Protein AF-A0A804U5Q6-F1 (afdb_monomer_lite)

Secondary structure (DSSP, 8-state):
---SHHHHHHHHHHHHHHH-GGGSHHHHHHHHHHHHHHHHHHHHHHHHHHHHHHHHHS--

Sequence (60 aa):
MPHGISGTFHFMIVFQAEHNILMHPFNMLGFAGNLFFILLSGVTFFWKRLLCFPLKELWA

Foldseek 3Di:
DDPDPVRVVVCVVVCCVPPVVCPPPVVVVVVVVVVVVVVVVVVVVVVCCVVVVVVVVVVD

Structure (mmCIF, N/CA/C/O backbone):
data_AF-A0A804U5Q6-F1
#
_entry.id   AF-A0A804U5Q6-F1
#
loop_
_atom_site.group_PDB
_atom_site.id
_atom_site.type_symbol
_atom_site.label_atom_id
_atom_site.label_alt_id
_atom_site.label_comp_id
_atom_site.label_asym_id
_atom_site.label_entity_id
_atom_site.label_seq_id
_atom_site.pdbx_PDB_ins_code
_atom_site.Cartn_x
_atom_site.Cartn_y
_atom_site.Cartn_z
_atom_site.occupancy
_atom_site.B_iso_or_equiv
_atom_site.auth_seq_id
_atom_site.auth_comp_id
_atom_site.auth_asym_id
_atom_site.auth_atom_id
_atom_site.pdbx_PDB_model_num
ATOM 1 N N . MET A 1 1 ? 0.826 7.507 -18.744 1.00 69.88 1 MET A N 1
ATOM 2 C CA . MET A 1 1 ? 0.106 6.699 -17.735 1.00 69.88 1 MET A CA 1
ATOM 3 C C . MET A 1 1 ? -0.966 5.885 -18.451 1.00 69.88 1 MET A C 1
ATOM 5 O O . MET A 1 1 ? -1.599 6.442 -19.343 1.00 69.88 1 MET A O 1
ATOM 9 N N . PRO A 1 2 ? -1.121 4.586 -18.154 1.00 71.88 2 PRO A N 1
ATOM 10 C CA . PRO A 1 2 ? -2.148 3.747 -18.772 1.00 71.88 2 PRO A CA 1
ATOM 11 C C . PRO A 1 2 ? -3.550 4.135 -18.265 1.00 71.88 2 PRO A C 1
ATOM 13 O O . PRO A 1 2 ? -3.749 4.298 -17.067 1.00 71.88 2 PRO A O 1
ATOM 16 N N . HIS A 1 3 ? -4.526 4.284 -19.166 1.00 76.75 3 HIS A N 1
ATOM 17 C CA . HIS A 1 3 ? -5.880 4.785 -18.855 1.00 76.75 3 HIS A CA 1
ATOM 18 C C . HIS A 1 3 ? -6.914 3.664 -18.644 1.00 76.75 3 HIS A C 1
ATOM 20 O O . HIS A 1 3 ? -8.064 3.770 -19.060 1.00 76.75 3 HIS A O 1
ATOM 26 N N . GLY A 1 4 ? -6.516 2.564 -18.007 1.00 88.44 4 GLY A N 1
ATOM 27 C CA . GLY A 1 4 ? -7.414 1.444 -17.735 1.00 88.44 4 GLY A CA 1
ATOM 28 C C . GLY A 1 4 ? -6.864 0.51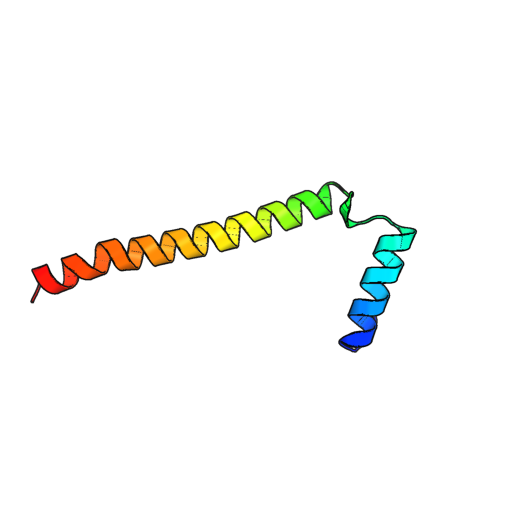4 -16.664 1.00 88.44 4 GLY A C 1
ATOM 29 O O . GLY A 1 4 ? -5.653 0.412 -16.497 1.00 88.44 4 GLY A O 1
ATOM 30 N N . ILE A 1 5 ? -7.756 -0.192 -15.965 1.00 85.25 5 ILE A N 1
ATOM 31 C CA . ILE A 1 5 ? -7.430 -1.064 -14.822 1.00 85.25 5 ILE A CA 1
ATOM 32 C C . ILE A 1 5 ? -6.359 -2.101 -15.203 1.00 85.25 5 ILE A C 1
ATOM 34 O O . ILE A 1 5 ? -5.331 -2.210 -14.540 1.00 85.25 5 ILE A O 1
ATOM 38 N N . SER A 1 6 ? -6.551 -2.802 -16.326 1.00 88.88 6 SER A N 1
ATOM 39 C CA . SER A 1 6 ? -5.577 -3.767 -16.859 1.00 88.88 6 SER A CA 1
ATOM 40 C C . SER A 1 6 ? -4.247 -3.112 -17.261 1.00 88.88 6 SER A C 1
ATOM 42 O O . SER A 1 6 ? -3.182 -3.667 -16.998 1.00 88.88 6 SER A O 1
ATOM 44 N N . GLY A 1 7 ? -4.290 -1.901 -17.824 1.00 88.75 7 GLY A N 1
ATOM 45 C CA . GLY A 1 7 ? -3.087 -1.157 -18.193 1.00 88.75 7 GLY A CA 1
ATOM 46 C C . GLY A 1 7 ? -2.263 -0.730 -16.975 1.00 88.75 7 GLY A C 1
ATOM 47 O O . GLY A 1 7 ? -1.035 -0.784 -17.024 1.00 88.75 7 GLY A O 1
ATOM 48 N N . THR A 1 8 ? -2.918 -0.370 -15.868 1.00 90.56 8 THR A N 1
ATOM 49 C CA . THR A 1 8 ? -2.249 -0.043 -14.601 1.00 90.56 8 THR A CA 1
ATOM 50 C C . THR A 1 8 ? -1.586 -1.273 -13.989 1.00 90.56 8 THR A C 1
ATOM 52 O O . THR A 1 8 ? -0.422 -1.193 -13.604 1.00 90.56 8 THR A O 1
ATOM 55 N N . PHE A 1 9 ? -2.261 -2.428 -13.975 1.00 91.38 9 PHE A N 1
ATOM 56 C CA . PHE A 1 9 ? -1.658 -3.679 -13.499 1.00 91.38 9 PHE A CA 1
ATOM 57 C C . PHE A 1 9 ? -0.461 -4.112 -14.352 1.00 91.38 9 PHE A C 1
ATOM 59 O O . PHE A 1 9 ? 0.582 -4.463 -13.805 1.00 91.38 9 PHE A O 1
ATOM 66 N N . HIS A 1 10 ? -0.573 -4.032 -15.680 1.00 89.75 10 HIS A N 1
ATOM 67 C CA . HIS A 1 10 ? 0.527 -4.368 -16.585 1.00 89.75 10 HIS A CA 1
ATOM 68 C C . HIS A 1 10 ? 1.742 -3.453 -16.369 1.00 89.75 10 HIS A C 1
ATOM 70 O O . HIS A 1 10 ? 2.870 -3.930 -16.263 1.00 89.75 10 HIS A O 1
ATOM 76 N N . PHE A 1 11 ? 1.512 -2.145 -16.218 1.00 91.94 11 PHE A N 1
ATOM 77 C CA . PHE A 1 11 ? 2.572 -1.194 -1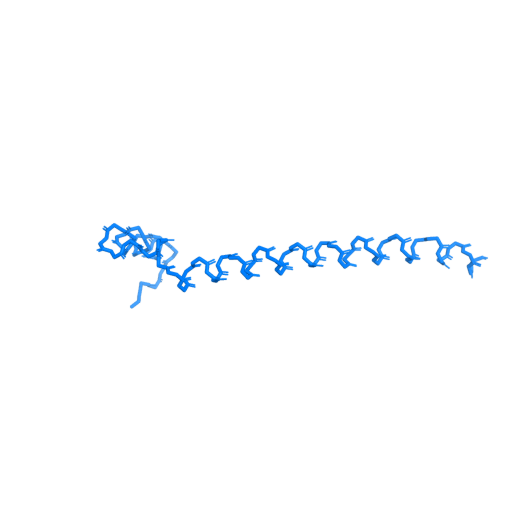5.889 1.00 91.94 11 PHE A CA 1
ATOM 78 C C . PHE A 1 11 ? 3.226 -1.502 -14.539 1.00 91.94 11 PHE A C 1
ATOM 80 O O . PHE A 1 11 ? 4.448 -1.519 -14.456 1.00 91.94 11 PHE A O 1
ATOM 87 N N . MET A 1 12 ? 2.445 -1.795 -13.496 1.00 90.44 12 MET A N 1
ATOM 88 C CA . MET A 1 12 ? 2.987 -2.130 -12.175 1.00 90.44 12 MET A CA 1
ATOM 89 C C . MET A 1 12 ? 3.858 -3.394 -12.203 1.00 90.44 12 MET A C 1
ATOM 91 O O . MET A 1 12 ? 4.887 -3.423 -11.535 1.00 90.44 12 MET A O 1
ATOM 95 N N . ILE A 1 13 ? 3.493 -4.410 -12.992 1.00 91.75 13 ILE A N 1
ATOM 96 C CA . ILE A 1 13 ? 4.267 -5.657 -13.121 1.00 91.75 13 ILE A CA 1
ATOM 97 C C . ILE A 1 13 ? 5.582 -5.418 -13.870 1.00 91.75 13 ILE A C 1
ATOM 99 O O . ILE A 1 13 ? 6.638 -5.826 -13.390 1.00 91.75 13 ILE A O 1
ATOM 103 N N . VAL A 1 14 ? 5.541 -4.728 -15.014 1.00 91.75 14 VAL A N 1
ATOM 104 C CA . VAL A 1 14 ? 6.752 -4.411 -15.793 1.00 91.75 14 VAL A CA 1
ATOM 105 C C . VAL A 1 14 ? 7.677 -3.488 -15.000 1.00 91.75 14 VAL A C 1
ATOM 107 O O . VAL A 1 14 ? 8.877 -3.729 -14.911 1.00 91.75 14 VAL A O 1
ATOM 110 N N . PHE A 1 15 ? 7.119 -2.477 -14.334 1.00 91.56 15 PHE A N 1
ATOM 111 C CA . PHE A 1 15 ? 7.891 -1.550 -13.514 1.00 91.56 15 PHE A CA 1
ATOM 112 C C . PHE A 1 15 ? 8.519 -2.242 -12.297 1.00 91.56 15 PHE A C 1
ATOM 114 O O . PHE A 1 15 ? 9.659 -1.955 -11.940 1.00 91.56 15 PHE A O 1
ATOM 121 N N . GLN A 1 16 ? 7.819 -3.206 -11.694 1.00 90.31 16 GLN A N 1
ATOM 122 C CA . GLN A 1 16 ? 8.387 -4.055 -10.653 1.00 90.31 16 GLN A CA 1
ATOM 123 C C . GLN A 1 16 ? 9.522 -4.943 -11.185 1.00 90.31 16 GLN A C 1
ATOM 125 O O . GLN A 1 16 ? 10.529 -5.091 -10.497 1.00 90.31 16 GLN A O 1
ATOM 130 N N . ALA A 1 17 ? 9.391 -5.512 -12.384 1.00 90.88 17 ALA A N 1
ATOM 131 C CA . ALA A 1 17 ? 10.426 -6.355 -12.982 1.00 90.88 17 ALA A CA 1
ATOM 132 C C . ALA A 1 17 ? 11.691 -5.565 -13.364 1.00 90.88 17 ALA A C 1
ATOM 134 O O . ALA A 1 17 ? 12.798 -6.058 -13.169 1.00 90.88 17 ALA A O 1
ATOM 135 N N . GLU A 1 18 ? 11.537 -4.339 -13.865 1.00 89.88 18 GLU A N 1
ATOM 136 C CA . GLU A 1 18 ? 12.664 -3.515 -14.322 1.00 89.88 18 GLU A CA 1
ATOM 137 C C . GLU A 1 18 ? 13.310 -2.677 -13.209 1.00 89.88 18 GLU A C 1
ATOM 139 O O . GLU A 1 18 ? 14.519 -2.464 -13.228 1.00 89.88 18 GLU A O 1
ATOM 144 N N . HIS A 1 19 ? 12.530 -2.202 -12.231 1.00 91.31 19 HIS A N 1
ATOM 145 C CA . HIS A 1 19 ? 13.001 -1.236 -11.225 1.00 91.31 19 HIS A CA 1
ATOM 146 C C . HIS A 1 19 ? 12.951 -1.771 -9.789 1.00 91.31 19 HIS A C 1
ATOM 148 O O . HIS A 1 19 ? 13.369 -1.079 -8.862 1.00 91.31 19 HIS A O 1
ATOM 154 N N . ASN A 1 20 ? 12.432 -2.988 -9.586 1.00 90.31 20 ASN A N 1
ATOM 155 C CA . ASN A 1 20 ? 12.307 -3.646 -8.285 1.00 90.31 20 ASN A CA 1
ATOM 156 C C . ASN A 1 20 ? 11.721 -2.740 -7.182 1.00 90.31 20 ASN A C 1
ATOM 158 O O . ASN A 1 20 ? 12.228 -2.687 -6.059 1.00 90.31 20 ASN A O 1
ATOM 162 N N . ILE A 1 21 ? 10.652 -2.000 -7.499 1.00 88.50 21 ILE A N 1
ATOM 163 C CA . ILE A 1 21 ? 10.133 -0.948 -6.615 1.00 88.50 21 ILE A CA 1
ATOM 164 C C . ILE A 1 21 ? 9.684 -1.465 -5.236 1.00 88.50 21 ILE A C 1
ATOM 166 O O . ILE A 1 21 ? 9.792 -0.723 -4.265 1.00 88.50 21 ILE A O 1
ATOM 170 N N . LEU A 1 22 ? 9.268 -2.729 -5.105 1.00 86.94 22 LEU A N 1
ATOM 171 C CA . LEU A 1 22 ? 8.955 -3.362 -3.813 1.00 86.94 22 LEU A CA 1
ATOM 172 C C . LEU A 1 22 ? 10.128 -3.344 -2.821 1.00 86.94 22 LEU A C 1
ATOM 174 O O . LEU A 1 22 ? 9.903 -3.282 -1.616 1.00 86.94 22 LEU A O 1
ATOM 178 N N . MET A 1 23 ? 11.369 -3.375 -3.309 1.00 89.56 23 MET A N 1
ATOM 179 C CA . MET A 1 23 ? 12.566 -3.331 -2.462 1.00 89.56 23 MET A CA 1
ATOM 180 C C . MET A 1 23 ? 13.055 -1.904 -2.201 1.00 89.56 23 MET A C 1
ATOM 182 O O . MET A 1 23 ? 14.027 -1.701 -1.475 1.00 89.56 23 MET A O 1
ATOM 186 N N . HIS A 1 24 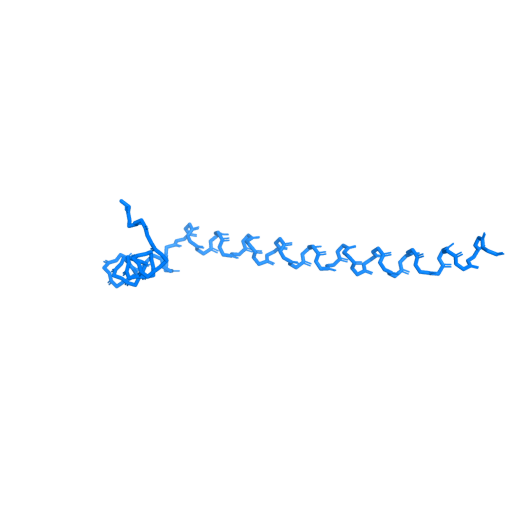? 12.397 -0.899 -2.781 1.00 91.50 24 HIS A N 1
ATOM 187 C CA . HIS A 1 24 ? 12.780 0.486 -2.591 1.00 91.50 24 HIS A CA 1
ATOM 188 C C . HIS A 1 24 ? 12.341 0.977 -1.199 1.00 91.50 24 HIS A C 1
ATOM 190 O O . HIS A 1 24 ? 11.172 0.819 -0.832 1.00 91.50 24 HIS A O 1
ATOM 196 N N . PRO A 1 25 ? 13.217 1.645 -0.429 1.00 87.69 25 PRO A N 1
ATOM 197 C CA . PRO A 1 25 ? 12.926 2.046 0.949 1.00 87.69 25 PRO A CA 1
ATOM 198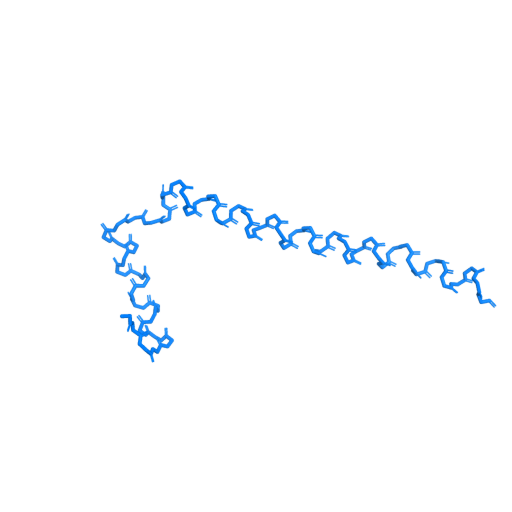 C C . PRO A 1 25 ? 11.689 2.947 1.066 1.00 87.69 25 PRO A C 1
ATOM 200 O O . PRO A 1 25 ? 10.907 2.803 2.001 1.00 87.69 25 PRO A O 1
ATOM 203 N N . PHE A 1 26 ? 11.437 3.820 0.085 1.00 92.56 26 PHE A N 1
ATOM 204 C CA . PHE A 1 26 ? 10.213 4.631 0.072 1.00 92.56 26 PHE A CA 1
ATOM 205 C C . PHE A 1 26 ? 8.937 3.806 -0.155 1.00 92.56 26 PHE A C 1
ATOM 207 O O . PHE A 1 26 ? 7.889 4.157 0.382 1.00 92.56 26 PHE A O 1
ATOM 214 N N . ASN A 1 27 ? 9.009 2.706 -0.913 1.00 89.75 27 ASN A N 1
ATOM 215 C CA . ASN A 1 27 ? 7.870 1.807 -1.100 1.00 89.75 27 ASN A CA 1
ATOM 216 C C . ASN A 1 27 ? 7.575 1.035 0.195 1.00 89.75 27 ASN A C 1
ATOM 218 O O . ASN A 1 27 ? 6.428 0.994 0.634 1.00 89.75 27 ASN A O 1
ATOM 222 N N . MET A 1 28 ? 8.619 0.535 0.865 1.00 92.25 28 MET A N 1
ATOM 223 C CA . MET A 1 28 ? 8.494 -0.127 2.167 1.00 92.25 28 MET A CA 1
ATOM 224 C C . MET A 1 28 ? 7.919 0.802 3.245 1.00 92.25 28 MET A C 1
ATOM 226 O O . MET A 1 28 ? 7.037 0.389 3.997 1.00 92.25 28 MET A O 1
ATOM 230 N N . LEU A 1 29 ? 8.348 2.068 3.289 1.00 93.38 29 LEU A N 1
ATOM 231 C CA . LEU A 1 29 ? 7.770 3.073 4.190 1.00 93.38 29 LEU A CA 1
ATOM 232 C C . LEU A 1 29 ? 6.295 3.354 3.871 1.00 93.38 29 LEU A C 1
ATOM 234 O O . LEU A 1 29 ? 5.473 3.416 4.786 1.00 93.38 29 LEU A O 1
ATOM 238 N N . GLY A 1 30 ? 5.941 3.476 2.588 1.00 92.50 30 GLY A N 1
ATOM 239 C CA . GLY A 1 30 ? 4.552 3.653 2.155 1.00 92.50 30 GLY A CA 1
ATOM 240 C C . GLY A 1 30 ? 3.656 2.470 2.537 1.00 92.50 30 GLY A C 1
ATOM 241 O O . GLY A 1 30 ? 2.550 2.669 3.043 1.00 92.50 30 GLY A O 1
ATOM 242 N N . PHE A 1 31 ? 4.145 1.240 2.368 1.00 92.75 31 PHE A N 1
ATOM 243 C CA . PHE A 1 31 ? 3.425 0.028 2.761 1.00 92.75 31 PHE A CA 1
ATOM 244 C C . PHE A 1 31 ? 3.250 -0.073 4.282 1.00 92.75 31 PHE A C 1
ATOM 246 O O . PHE A 1 31 ? 2.141 -0.330 4.757 1.00 92.75 31 PHE A O 1
ATOM 253 N N . ALA A 1 32 ? 4.311 0.192 5.051 1.00 95.19 32 ALA A N 1
ATOM 254 C CA . ALA A 1 32 ? 4.254 0.210 6.511 1.00 95.19 32 ALA A CA 1
ATOM 255 C C . ALA A 1 32 ? 3.272 1.274 7.032 1.00 95.19 32 ALA A C 1
ATOM 257 O O . ALA A 1 32 ? 2.478 0.993 7.931 1.00 95.19 32 ALA A O 1
ATOM 258 N N . GLY A 1 33 ? 3.266 2.467 6.428 1.00 95.44 33 GLY A N 1
ATOM 259 C CA . GLY A 1 33 ? 2.316 3.532 6.752 1.00 95.44 33 GLY A CA 1
ATOM 260 C C . GLY A 1 33 ? 0.864 3.147 6.457 1.00 95.44 33 GLY A C 1
ATOM 261 O O . GLY A 1 33 ? -0.009 3.353 7.300 1.00 95.44 33 GLY A O 1
ATOM 262 N N . ASN A 1 34 ? 0.605 2.526 5.304 1.00 94.31 34 ASN A N 1
ATOM 263 C CA . ASN A 1 34 ? -0.730 2.041 4.951 1.00 94.31 34 ASN A CA 1
ATOM 264 C C . ASN A 1 34 ? -1.221 0.950 5.920 1.00 94.31 34 ASN A C 1
ATOM 266 O O . ASN A 1 34 ? -2.356 1.004 6.396 1.00 94.31 34 ASN A O 1
ATOM 270 N N . LEU A 1 35 ? -0.353 -0.006 6.267 1.00 95.69 35 LEU A N 1
ATOM 271 C CA . LEU A 1 35 ? -0.672 -1.059 7.233 1.00 95.69 35 LEU A CA 1
ATOM 272 C C . LEU A 1 35 ? -0.978 -0.481 8.621 1.00 95.69 35 LEU A C 1
ATOM 274 O O . LEU A 1 35 ? -1.968 -0.859 9.248 1.00 95.69 35 LEU A O 1
ATOM 278 N N . PHE A 1 36 ? -0.155 0.459 9.086 1.00 95.31 36 PHE A N 1
ATOM 279 C CA . PHE A 1 36 ? -0.347 1.129 10.369 1.00 95.31 36 PHE A CA 1
ATOM 280 C C . PHE A 1 36 ? -1.665 1.908 10.417 1.00 95.31 36 PHE A C 1
ATOM 282 O O . PHE A 1 36 ? -2.402 1.814 11.398 1.00 95.31 36 PHE A O 1
ATOM 289 N N . PHE A 1 37 ? -2.003 2.626 9.345 1.00 94.38 37 PHE A N 1
ATOM 290 C CA . PHE A 1 37 ? -3.255 3.373 9.260 1.00 94.38 37 PHE A CA 1
ATOM 291 C C . PHE A 1 37 ? -4.485 2.457 9.321 1.00 94.38 37 PHE A C 1
ATOM 293 O O . PHE A 1 37 ? -5.411 2.719 10.092 1.00 94.38 37 PHE A O 1
ATOM 300 N N . ILE A 1 38 ? -4.480 1.349 8.571 1.00 96.06 38 ILE A N 1
ATOM 301 C CA . ILE A 1 38 ? -5.563 0.356 8.608 1.00 96.06 38 ILE A CA 1
ATOM 302 C C . ILE A 1 38 ? -5.698 -0.227 10.018 1.00 96.06 38 ILE A C 1
ATOM 304 O O . ILE A 1 38 ? -6.803 -0.262 10.564 1.00 96.06 38 ILE A O 1
ATOM 308 N N . LEU A 1 39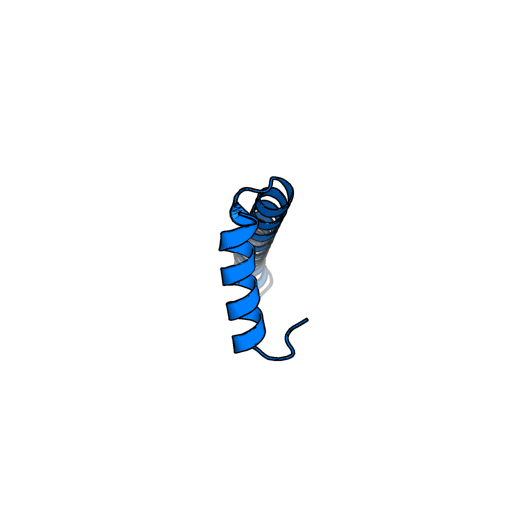 ? -4.582 -0.612 10.642 1.00 95.19 39 LEU A N 1
ATOM 309 C CA . LEU A 1 39 ? -4.578 -1.155 11.999 1.00 95.19 39 LEU A CA 1
ATOM 310 C C . LEU A 1 39 ? -5.144 -0.150 13.012 1.00 95.19 39 LEU A C 1
ATOM 312 O O . LEU A 1 39 ? -6.023 -0.504 13.797 1.00 95.19 39 LEU A O 1
ATOM 316 N N . LEU A 1 40 ? -4.701 1.110 12.969 1.00 93.81 40 LEU A N 1
ATOM 317 C CA . LEU A 1 40 ? -5.220 2.163 13.843 1.00 93.81 40 LEU A CA 1
ATOM 318 C C . LEU A 1 40 ? -6.710 2.432 13.611 1.00 93.81 40 LEU A C 1
ATOM 320 O O . LEU A 1 40 ? -7.451 2.628 14.577 1.00 93.81 40 LEU A O 1
ATOM 324 N N . SER A 1 41 ? -7.181 2.413 12.362 1.00 91.62 41 SER A N 1
ATOM 325 C CA . SER A 1 41 ? -8.612 2.561 12.068 1.00 91.62 41 SER A CA 1
ATOM 326 C C . SER A 1 41 ? -9.440 1.422 12.683 1.00 91.62 41 SER A C 1
ATOM 328 O O . SER A 1 41 ? -10.474 1.671 13.303 1.00 91.62 41 SER A O 1
ATOM 330 N N . GLY A 1 42 ? -8.941 0.183 12.627 1.00 92.88 42 GLY A N 1
ATOM 331 C CA . GLY A 1 42 ? -9.574 -0.969 13.267 1.00 92.88 42 GLY A CA 1
ATOM 332 C C . GLY A 1 42 ? -9.572 -0.868 14.792 1.00 92.88 42 GLY A C 1
ATOM 333 O O . GLY A 1 42 ? -10.605 -1.072 15.428 1.00 92.88 42 GLY A O 1
ATOM 334 N N . VAL A 1 43 ? -8.442 -0.478 15.387 1.00 92.81 43 VAL A N 1
ATOM 335 C CA . VAL A 1 43 ? -8.302 -0.281 16.837 1.00 92.81 43 VAL A CA 1
ATOM 336 C C . VAL A 1 43 ? -9.247 0.817 17.324 1.00 92.81 43 VAL A C 1
ATOM 338 O O . VAL A 1 43 ? -10.000 0.606 18.269 1.00 92.81 43 VAL A O 1
ATOM 341 N N . THR A 1 44 ? -9.287 1.972 16.660 1.00 86.75 44 THR A N 1
ATOM 342 C CA . THR A 1 44 ? -10.192 3.073 17.035 1.00 86.75 44 THR A CA 1
ATOM 343 C C . THR A 1 44 ? -11.669 2.708 16.882 1.00 86.75 44 THR A C 1
ATOM 345 O O . THR A 1 44 ? -12.476 3.079 17.739 1.00 86.75 44 THR A O 1
ATOM 348 N N . PHE A 1 45 ? -12.040 1.947 15.849 1.00 87.06 45 PHE A N 1
ATOM 349 C CA . PHE A 1 45 ? -13.399 1.423 15.697 1.00 87.06 45 PHE A CA 1
ATOM 350 C C . PHE A 1 45 ? -13.751 0.418 16.804 1.00 87.06 45 PHE A C 1
ATOM 352 O O . PHE A 1 45 ? -14.827 0.498 17.401 1.00 87.06 45 PHE A O 1
ATOM 359 N N . PHE A 1 46 ? -12.819 -0.473 17.140 1.00 88.31 46 PHE A N 1
ATOM 360 C CA . PHE A 1 46 ? -12.962 -1.444 18.221 1.00 88.31 46 PHE A CA 1
ATOM 361 C C . PHE A 1 46 ? -13.124 -0.768 19.589 1.00 88.31 46 PHE A C 1
ATOM 363 O O . PHE A 1 46 ? -14.054 -1.093 20.325 1.00 88.31 46 PHE A O 1
ATOM 370 N N . TRP A 1 47 ? -12.308 0.243 19.901 1.00 78.62 47 TRP A N 1
ATOM 371 C CA . TRP A 1 47 ? -12.437 1.036 21.129 1.00 78.62 47 TRP A CA 1
ATOM 372 C C . TRP A 1 47 ? -13.757 1.799 21.196 1.00 78.62 47 TRP A C 1
ATOM 374 O O . TRP A 1 47 ? -14.403 1.801 22.240 1.00 78.62 47 TRP A O 1
ATOM 384 N N . LYS A 1 48 ? -14.207 2.409 20.092 1.00 82.12 48 LYS A N 1
ATOM 385 C CA . LYS A 1 48 ? -15.535 3.044 20.038 1.00 82.12 48 LYS A CA 1
ATOM 386 C C . LYS A 1 48 ? -16.646 2.030 20.292 1.00 82.12 48 LYS A C 1
ATOM 388 O O . LYS A 1 48 ? -17.595 2.350 21.000 1.00 82.12 48 LYS A O 1
ATOM 393 N N . ARG A 1 49 ? -16.529 0.805 19.770 1.00 80.81 49 ARG A N 1
ATOM 394 C CA . ARG A 1 49 ? -17.493 -0.265 20.049 1.00 80.81 49 ARG A CA 1
ATOM 395 C C . ARG A 1 49 ? -17.449 -0.698 21.515 1.00 80.81 49 ARG A C 1
ATOM 397 O O . ARG A 1 49 ? -18.510 -0.823 22.108 1.00 80.81 49 ARG A O 1
ATOM 404 N N . LEU A 1 50 ? -16.271 -0.879 22.104 1.00 81.75 50 LEU A N 1
ATOM 405 C CA . LEU A 1 50 ? -16.127 -1.305 23.499 1.00 81.75 50 LEU A CA 1
ATOM 406 C C . LEU A 1 50 ? -16.519 -0.238 24.520 1.00 81.75 50 LEU A C 1
ATOM 408 O O . LEU A 1 50 ? -17.062 -0.588 25.558 1.00 81.75 50 LEU A O 1
ATOM 412 N N . LEU A 1 51 ? -16.250 1.040 24.254 1.00 77.31 51 LEU A N 1
ATOM 413 C CA . LEU A 1 51 ? -16.574 2.125 25.181 1.00 77.31 51 LEU A CA 1
ATOM 414 C C . LEU A 1 51 ? -18.025 2.579 25.014 1.00 77.31 51 LEU A C 1
ATOM 416 O O . LEU A 1 51 ? -18.729 2.733 26.004 1.00 77.31 51 LEU A O 1
ATOM 420 N N . CYS A 1 52 ? -18.524 2.745 23.785 1.00 66.94 52 CYS A N 1
ATOM 421 C CA . CYS A 1 52 ? -19.892 3.230 23.582 1.00 66.94 52 CYS A CA 1
ATOM 422 C C . CYS A 1 52 ? -20.974 2.158 23.768 1.00 66.94 52 CYS A C 1
ATOM 424 O O . CYS A 1 52 ? -22.133 2.532 23.902 1.00 66.94 52 CYS A O 1
ATOM 426 N N . PHE A 1 53 ? -20.655 0.860 23.744 1.00 65.50 53 PHE A N 1
ATOM 427 C CA . PHE A 1 53 ? -21.653 -0.191 23.978 1.00 65.50 53 PHE A CA 1
ATOM 428 C C . PHE A 1 53 ? -22.128 -0.247 25.446 1.00 65.50 53 PHE A C 1
ATOM 430 O O . PHE A 1 53 ? -23.326 -0.100 25.658 1.00 65.50 53 PHE A O 1
ATOM 437 N N . PRO A 1 54 ? -21.254 -0.330 26.469 1.00 63.66 54 PRO A N 1
ATOM 438 C CA . PRO A 1 54 ? -21.688 -0.325 27.867 1.00 63.66 54 PRO A CA 1
ATOM 439 C C . PRO A 1 54 ? -22.149 1.058 28.350 1.00 63.66 54 PRO A C 1
ATOM 441 O O . PRO A 1 54 ? -23.027 1.133 29.198 1.00 63.66 54 PRO A O 1
ATOM 444 N N . LEU A 1 55 ? -21.613 2.162 27.808 1.00 62.38 55 LEU A N 1
ATOM 445 C CA . LEU A 1 55 ? -22.032 3.521 28.194 1.00 62.38 55 LEU A CA 1
ATOM 446 C C . LEU A 1 55 ? -23.451 3.877 27.729 1.00 62.38 55 LEU A C 1
ATOM 448 O O . LEU A 1 55 ? -24.097 4.701 28.368 1.00 62.38 55 LEU A O 1
ATOM 452 N N . LYS A 1 56 ? -23.934 3.277 26.634 1.00 60.75 56 LYS A N 1
ATOM 453 C CA . LYS A 1 56 ? -25.314 3.469 26.162 1.00 60.75 56 LYS A CA 1
ATOM 454 C C . LYS A 1 56 ? -26.335 2.735 27.031 1.00 60.75 56 LYS A C 1
ATOM 456 O O . LYS A 1 56 ? -27.403 3.280 27.255 1.00 60.75 56 LYS A O 1
ATOM 461 N N . GLU A 1 57 ? -25.982 1.556 27.539 1.00 58.59 57 GLU A N 1
ATOM 462 C CA . GLU A 1 57 ? -26.813 0.786 28.479 1.00 58.59 57 GLU A CA 1
ATOM 463 C C . GLU A 1 57 ? -26.814 1.400 29.890 1.00 58.59 57 GLU A C 1
ATOM 465 O O . GLU A 1 57 ? -27.751 1.203 30.648 1.00 58.59 57 GLU A O 1
ATOM 470 N N . LEU A 1 58 ? -25.774 2.160 30.256 1.00 60.47 58 LEU A N 1
ATOM 471 C CA . LEU A 1 58 ? -25.671 2.819 31.568 1.00 60.47 58 LEU A CA 1
ATOM 472 C C . LEU A 1 58 ? -26.476 4.126 31.679 1.00 60.47 58 LEU A C 1
ATOM 474 O O . LEU A 1 58 ? -26.662 4.634 32.781 1.00 60.47 58 LEU A O 1
ATOM 478 N N . TRP A 1 59 ? -26.879 4.697 30.542 1.00 53.53 59 TRP A N 1
ATOM 479 C CA . TRP A 1 59 ? -27.668 5.931 30.440 1.00 53.53 59 TRP A CA 1
ATOM 480 C C . TRP A 1 59 ? -29.089 5.687 29.892 1.00 53.53 59 TRP A C 1
ATOM 482 O O . TRP A 1 59 ? -29.790 6.655 29.589 1.00 53.53 59 TRP A O 1
ATOM 492 N N . ALA A 1 60 ? -29.496 4.420 29.756 1.00 55.28 60 ALA A N 1
ATOM 493 C CA . ALA A 1 60 ? -30.874 3.989 29.509 1.00 55.28 60 ALA A CA 1
ATOM 494 C C . ALA A 1 60 ? -31.522 3.550 30.830 1.00 55.28 60 ALA A C 1
ATOM 496 O O . ALA A 1 60 ? -32.737 3.803 30.987 1.00 55.28 60 ALA A O 1
#

Radius of gyration: 20.26 Å; chains: 1; bounding box: 44×13×50 Å

pLDDT: mean 84.86, std 11.58, range [53.53, 96.06]

Organism: Musa acuminata subsp. malaccensis (NCBI:txid214687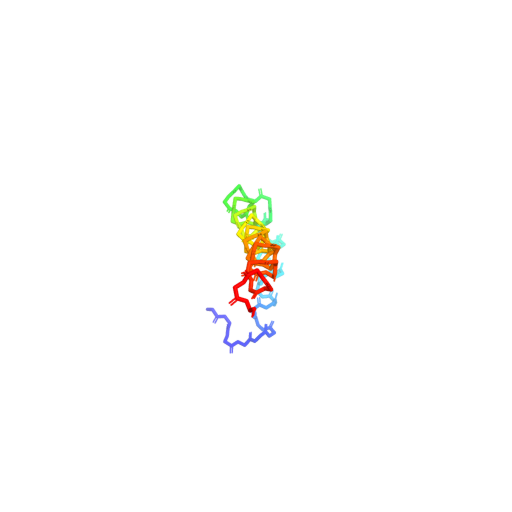)

InterPro domains:
  IPR000484 Photosynthetic reaction centre, L/M [PF00124] (1-33)
  IPR036854 Photosystem II protein D1/D2 superfamily [G3DSA:1.20.85.10] (1-44)
  IPR036854 Photosystem II protein D1/D2 superfamily [SSF81483] (1-41)
  IPR055266 Photosystem II protein D1/D2 [PTHR33149] (1-36)